Protein AF-A0A915IZJ7-F1 (afdb_monomer)

Organism: Romanomermis culicivorax (NCBI:txid13658)

Sequence (143 aa):
MRRRAVKSAAEWNNEINKERKMERNKFFEHQTMLIHYVNRKSKSDNVETNFGIYPVALMSGQYQNFYKNFSTTELNRLPVNTVIDTEIYCPIRDCSSPEAIVVSEANLLMNAIEFQSLIALSSSSSRKVFRYGLKGIRLGLGR

Nearest PDB structures (foldseek):
  7vdv-assembly1_R  TM=4.493E-01  e=3.039E-04  Homo sapiens

pLDDT: mean 73.42, std 16.12, range [38.28, 98.0]

Secondary structure (DSSP, 8-state):
-HHHHHHHHHHHHHHHHHHHHHT-SEEEETTTTEEEE---------S-----SS----STT--SS------HHHHTTS-SSS-S--TTTS-------PPP----HHHHHHHHHHHHHHHHHHHHS------------------

Foldseek 3Di:
DVVVVVVVVVVVVVVVVVCCVPPVQWDQDPVVRDIDGPDPPPPPVPPPPPPDPFDDDPDPPDDTPDDDDDDPVRVLCDPDVDNNDCCVVDPPPPPPPPPPPPDDPVNVVVVVVVVVVVVVVVVPDDDDDDDDDDDDDDDDDDD

Structure (mmCIF, N/CA/C/O backbone):
data_AF-A0A915IZJ7-F1
#
_entry.id   AF-A0A915IZJ7-F1
#
loop_
_atom_site.group_PDB
_atom_site.id
_atom_site.type_symbol
_atom_site.label_atom_id
_atom_site.label_alt_id
_atom_site.label_comp_id
_atom_site.label_asym_id
_atom_site.label_entity_id
_atom_site.label_seq_id
_atom_site.pdbx_PDB_ins_code
_atom_site.Cartn_x
_atom_site.Cartn_y
_atom_site.Cartn_z
_atom_site.occupancy
_atom_site.B_iso_or_equiv
_atom_site.auth_seq_id
_atom_site.auth_comp_id
_atom_site.auth_asym_id
_atom_site.auth_atom_id
_atom_site.pdbx_PDB_model_num
ATOM 1 N N . MET A 1 1 ? -19.263 -26.006 24.936 1.00 72.12 1 MET A N 1
ATOM 2 C CA . MET A 1 1 ? -17.955 -25.342 25.157 1.00 72.12 1 MET A CA 1
ATOM 3 C C . MET A 1 1 ? -17.670 -24.196 24.185 1.00 72.12 1 MET A C 1
ATOM 5 O O . MET A 1 1 ? -17.386 -23.110 24.669 1.00 72.12 1 MET A O 1
ATOM 9 N N . ARG A 1 2 ? -17.812 -24.361 22.856 1.00 88.94 2 ARG A N 1
ATOM 10 C CA . ARG A 1 2 ? -17.465 -23.314 21.860 1.00 88.94 2 ARG A CA 1
ATOM 11 C C . ARG A 1 2 ? -18.033 -21.916 22.141 1.00 88.94 2 ARG A C 1
ATOM 13 O O . ARG A 1 2 ? -17.278 -20.958 22.152 1.00 88.94 2 ARG A O 1
ATOM 20 N N . ARG A 1 3 ? -19.333 -21.790 22.439 1.00 94.31 3 ARG A N 1
ATOM 21 C CA . ARG A 1 3 ? -19.956 -20.477 22.722 1.00 94.31 3 ARG A CA 1
ATOM 22 C C . ARG A 1 3 ? -19.337 -19.756 23.925 1.00 94.31 3 ARG A C 1
ATOM 24 O O . ARG A 1 3 ? -19.204 -18.541 23.894 1.00 94.31 3 ARG A O 1
ATOM 31 N N . ARG A 1 4 ? -18.939 -20.502 24.963 1.00 95.44 4 ARG A N 1
ATOM 32 C CA . ARG A 1 4 ? -18.287 -19.935 26.155 1.00 95.44 4 ARG A CA 1
ATOM 33 C C . ARG A 1 4 ? -16.870 -19.461 25.834 1.00 95.44 4 ARG A C 1
ATOM 35 O O . ARG A 1 4 ? -16.513 -18.363 26.230 1.00 95.44 4 ARG A O 1
ATOM 42 N N . ALA A 1 5 ? -16.116 -20.246 25.062 1.00 96.06 5 ALA A N 1
ATOM 43 C CA . ALA A 1 5 ? -14.777 -19.867 24.612 1.00 96.06 5 ALA A CA 1
ATOM 44 C C . ALA A 1 5 ? -14.805 -18.609 23.725 1.00 96.06 5 ALA A C 1
ATOM 46 O O . ALA A 1 5 ? -14.041 -17.681 23.957 1.00 96.06 5 ALA A O 1
ATOM 47 N N . VAL A 1 6 ? -15.740 -18.536 22.770 1.00 97.12 6 VAL A N 1
ATOM 48 C CA . VAL A 1 6 ? -15.919 -17.351 21.911 1.00 97.12 6 VAL A CA 1
ATOM 49 C C . VAL A 1 6 ? -16.298 -16.120 22.736 1.00 97.12 6 VAL A C 1
ATOM 51 O O . VAL A 1 6 ? -15.738 -15.051 22.522 1.00 97.12 6 VAL A O 1
ATOM 54 N N . LYS A 1 7 ? -17.214 -16.267 23.703 1.00 97.56 7 LYS A N 1
ATOM 55 C CA . LYS A 1 7 ? -17.618 -15.166 24.584 1.00 97.56 7 LYS A CA 1
ATOM 56 C C . LYS A 1 7 ? -16.452 -14.668 25.446 1.00 97.56 7 LYS A C 1
ATOM 58 O O . LYS A 1 7 ? -16.207 -13.471 25.467 1.00 97.56 7 LYS A O 1
ATOM 63 N N . SER A 1 8 ? -15.699 -15.576 26.065 1.00 97.88 8 SER A N 1
ATOM 64 C CA . SER A 1 8 ? -14.518 -15.234 26.867 1.00 97.88 8 SER A CA 1
ATOM 65 C C . SER A 1 8 ? -13.443 -14.523 26.037 1.00 97.88 8 SER A C 1
ATOM 67 O O . SER A 1 8 ? -12.912 -13.504 26.469 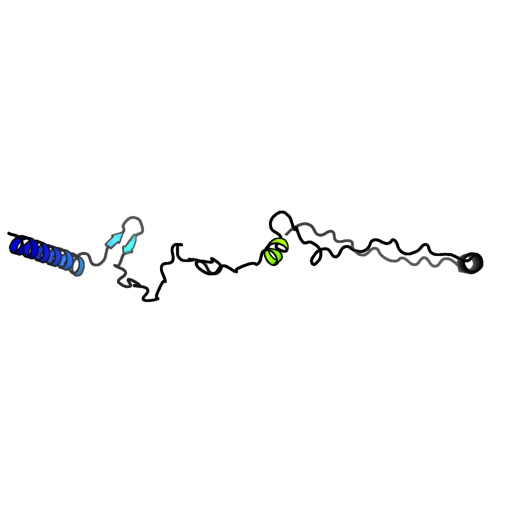1.00 97.88 8 SER A O 1
ATOM 69 N N . ALA A 1 9 ? -13.178 -14.992 24.813 1.00 97.56 9 ALA A N 1
ATOM 70 C CA . ALA A 1 9 ? -12.243 -14.327 23.908 1.00 97.56 9 ALA A CA 1
ATOM 71 C C . ALA A 1 9 ? -12.724 -12.921 23.507 1.00 97.56 9 ALA A C 1
ATOM 73 O O . ALA A 1 9 ? -11.930 -11.985 23.451 1.00 97.56 9 ALA A O 1
ATOM 74 N N . ALA A 1 10 ? -14.024 -12.752 23.248 1.00 97.69 10 ALA A N 1
ATOM 75 C CA . ALA A 1 10 ? -14.601 -11.451 22.920 1.00 97.69 10 ALA A CA 1
ATOM 76 C C . ALA A 1 10 ? -14.533 -10.469 24.103 1.00 97.69 10 ALA A C 1
ATOM 78 O O . ALA A 1 10 ? -14.205 -9.301 23.908 1.00 97.69 10 ALA A O 1
ATOM 79 N N . GLU A 1 11 ? -14.807 -10.939 25.320 1.00 98.00 11 GLU A N 1
ATOM 80 C CA . GLU A 1 11 ? -14.690 -10.150 26.551 1.00 98.00 11 GLU A CA 1
ATOM 81 C C . GLU A 1 11 ? -13.247 -9.690 26.780 1.00 98.00 11 GLU A C 1
ATOM 83 O O . GLU A 1 11 ? -13.013 -8.494 26.945 1.00 98.00 11 GLU A O 1
ATOM 88 N N . TRP A 1 12 ? -12.280 -10.601 26.660 1.00 97.62 12 TRP A N 1
ATOM 89 C CA . TRP A 1 12 ? -10.858 -10.276 26.783 1.00 97.62 12 TRP A CA 1
ATOM 90 C C . TRP A 1 12 ? -10.388 -9.276 25.714 1.00 97.62 12 TRP A C 1
ATOM 92 O O . TRP A 1 12 ? -9.708 -8.293 26.015 1.00 97.62 12 TRP A O 1
ATOM 102 N N . ASN A 1 13 ? -10.819 -9.460 24.461 1.00 97.25 13 ASN A N 1
ATOM 103 C CA . ASN A 1 13 ? -10.527 -8.517 23.379 1.00 97.25 13 ASN A CA 1
ATOM 104 C C . ASN A 1 13 ? -11.104 -7.124 23.657 1.00 97.25 13 ASN A C 1
ATOM 106 O O . ASN A 1 13 ? -10.486 -6.114 23.307 1.00 97.25 13 ASN A O 1
ATOM 110 N N . ASN A 1 14 ? -12.294 -7.051 24.253 1.00 97.06 14 ASN A N 1
ATOM 111 C CA . ASN A 1 14 ? -12.912 -5.783 24.623 1.00 97.06 14 ASN A CA 1
ATOM 112 C C . ASN A 1 14 ? -12.138 -5.095 25.746 1.00 97.06 14 ASN A C 1
ATOM 114 O O . ASN A 1 14 ? -11.893 -3.893 25.650 1.00 97.06 14 ASN A O 1
ATOM 118 N N . GLU A 1 15 ? -11.726 -5.843 26.767 1.00 96.50 15 GLU A N 1
ATOM 119 C CA . GLU A 1 15 ? -10.954 -5.334 27.901 1.00 96.50 15 GLU A CA 1
ATOM 120 C C . GLU A 1 15 ? -9.600 -4.765 27.458 1.00 96.50 15 GLU A C 1
ATOM 122 O O . GLU A 1 15 ? -9.335 -3.582 27.674 1.00 96.50 15 GLU A O 1
ATOM 127 N N . ILE A 1 16 ? -8.810 -5.520 26.689 1.00 95.69 16 ILE A N 1
ATOM 128 C CA . ILE A 1 16 ? -7.529 -5.023 26.160 1.00 95.69 16 ILE A CA 1
ATOM 129 C C . ILE A 1 16 ? -7.716 -3.800 25.259 1.00 95.69 16 ILE A C 1
ATOM 131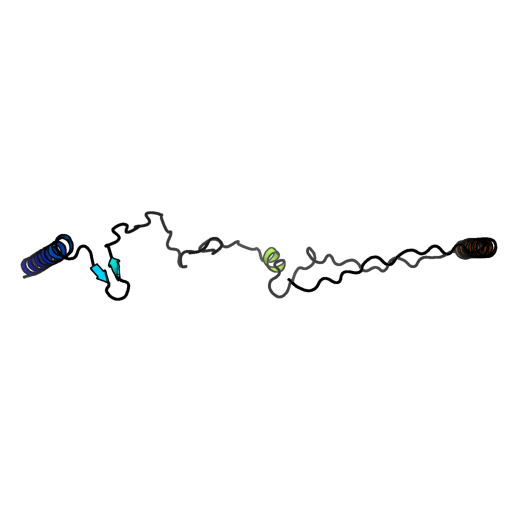 O O . ILE A 1 16 ? -6.938 -2.844 25.318 1.00 95.69 16 ILE A O 1
ATOM 135 N N . ASN A 1 17 ? -8.747 -3.783 24.411 1.00 93.12 17 ASN A N 1
ATOM 136 C CA . ASN A 1 17 ? -9.006 -2.617 23.568 1.00 93.12 17 ASN A CA 1
ATOM 137 C C . ASN A 1 17 ? -9.465 -1.399 24.373 1.00 93.12 17 ASN A C 1
ATOM 139 O O . ASN A 1 17 ? -9.193 -0.267 23.961 1.00 93.12 17 ASN A O 1
ATOM 143 N N . LYS A 1 18 ? -10.157 -1.617 25.493 1.00 95.25 18 LYS A N 1
ATOM 144 C CA . LYS A 1 18 ? -10.560 -0.569 26.428 1.00 95.25 18 LYS A CA 1
ATOM 145 C C . LYS A 1 18 ? -9.326 0.046 27.082 1.00 95.25 18 LYS A C 1
ATOM 147 O O . LYS A 1 18 ? -9.137 1.252 26.952 1.00 95.25 18 LYS A O 1
ATOM 152 N N . GLU A 1 19 ? -8.447 -0.769 27.660 1.00 93.94 19 GLU A N 1
ATOM 153 C CA . GLU A 1 19 ? -7.170 -0.320 28.233 1.00 93.94 19 GLU A CA 1
ATOM 154 C C . GLU A 1 19 ? -6.307 0.414 27.199 1.00 93.94 19 GLU A C 1
ATOM 156 O O . GLU A 1 19 ? -5.783 1.498 27.459 1.00 93.94 19 GLU A O 1
ATOM 161 N N . ARG A 1 20 ? -6.205 -0.127 25.977 1.00 90.88 20 ARG A N 1
ATOM 162 C CA . ARG A 1 20 ? -5.457 0.502 24.880 1.00 90.88 20 ARG A CA 1
ATOM 163 C C . ARG A 1 20 ? -5.974 1.900 24.545 1.00 90.88 20 ARG A C 1
ATOM 165 O O . ARG A 1 20 ? -5.189 2.783 24.219 1.00 90.88 20 ARG A O 1
ATOM 172 N N . LYS A 1 21 ? -7.293 2.105 24.582 1.00 89.00 21 LYS A N 1
ATOM 173 C CA . LYS A 1 21 ? -7.917 3.399 24.270 1.00 89.00 21 LYS A CA 1
ATOM 174 C C . LYS A 1 21 ? -7.859 4.381 25.439 1.00 89.00 21 LYS A C 1
ATOM 176 O O . LYS A 1 21 ? -7.710 5.572 25.184 1.00 89.00 21 LYS A O 1
ATOM 181 N N . MET A 1 22 ? -8.023 3.897 26.670 1.00 89.19 22 MET A N 1
ATOM 182 C CA . MET A 1 22 ? -8.108 4.734 27.870 1.00 89.19 22 MET A CA 1
ATOM 183 C C . MET A 1 22 ? -6.729 5.127 28.396 1.00 89.19 22 MET A C 1
ATOM 185 O O . MET A 1 22 ? -6.473 6.306 28.613 1.00 89.19 22 MET A O 1
ATOM 189 N N . GLU A 1 23 ? -5.840 4.151 28.559 1.00 86.06 23 GLU A N 1
ATOM 190 C CA . GLU A 1 23 ? -4.569 4.330 29.265 1.00 86.06 23 GLU A CA 1
ATOM 191 C C . GLU A 1 23 ? -3.390 4.388 28.291 1.00 86.06 23 GLU A C 1
ATOM 193 O O . GLU A 1 23 ? -2.520 5.248 28.400 1.00 86.06 23 GLU A O 1
ATOM 198 N N . ARG A 1 24 ? -3.379 3.508 27.280 1.00 86.25 24 ARG A N 1
ATOM 199 C CA . ARG A 1 24 ? -2.221 3.291 26.389 1.00 86.25 24 ARG A CA 1
ATOM 200 C C . ARG A 1 24 ? -2.407 3.880 24.986 1.00 86.25 24 ARG A C 1
ATOM 202 O O . ARG A 1 24 ? -1.966 3.303 23.994 1.00 86.25 24 ARG A O 1
ATOM 209 N N . ASN A 1 25 ? -3.076 5.030 24.880 1.00 87.00 25 ASN A N 1
ATOM 210 C CA . ASN A 1 25 ? -3.348 5.674 23.584 1.00 87.00 25 ASN A CA 1
ATOM 211 C C . ASN A 1 25 ? -2.109 6.377 22.991 1.00 87.00 25 ASN A C 1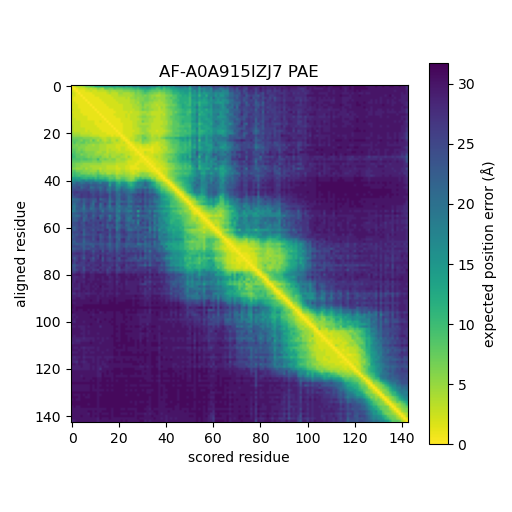
ATOM 213 O O . ASN A 1 25 ? -2.052 6.642 21.789 1.00 87.00 25 ASN A O 1
ATOM 217 N N . LYS A 1 26 ? -1.127 6.701 23.836 1.00 91.25 26 LYS A N 1
ATOM 218 C CA . LYS A 1 26 ? 0.132 7.349 23.463 1.00 91.25 26 LYS A CA 1
ATOM 219 C C . LYS A 1 26 ? 1.267 6.665 24.209 1.00 91.25 26 LYS A C 1
ATOM 221 O O . LYS A 1 26 ? 1.071 6.237 25.344 1.00 91.25 26 LYS A O 1
ATOM 226 N N . PHE A 1 27 ? 2.434 6.589 23.589 1.00 91.75 27 PHE A N 1
ATOM 227 C CA . PHE A 1 27 ? 3.618 6.014 24.217 1.00 91.75 27 PHE A CA 1
ATOM 228 C C . PHE A 1 27 ? 4.772 7.003 24.134 1.00 91.75 27 PHE A C 1
ATOM 230 O O . PHE A 1 27 ? 5.105 7.466 23.047 1.00 91.75 27 PHE A O 1
ATOM 237 N N . PHE A 1 28 ? 5.357 7.344 25.277 1.00 93.88 28 PHE A N 1
ATOM 238 C CA . PHE A 1 28 ? 6.565 8.156 25.317 1.00 93.88 28 PHE A CA 1
ATOM 239 C C . PHE A 1 28 ? 7.783 7.243 25.183 1.00 93.88 28 PHE A C 1
ATOM 241 O O . PHE A 1 28 ? 8.023 6.396 26.042 1.00 93.88 28 PHE A O 1
ATOM 248 N N . GLU A 1 29 ? 8.537 7.404 24.101 1.00 95.31 29 GLU A N 1
ATOM 249 C CA . GLU A 1 29 ? 9.770 6.659 23.879 1.00 95.31 29 GLU A CA 1
ATOM 250 C C . GLU A 1 29 ? 10.943 7.395 24.528 1.00 95.31 29 GLU A C 1
ATOM 252 O O . GLU A 1 29 ? 11.309 8.495 24.118 1.00 95.31 29 GLU A O 1
ATOM 257 N N . HIS A 1 30 ? 11.560 6.765 25.529 1.00 95.00 30 HIS A N 1
ATOM 258 C CA . HIS A 1 30 ? 12.655 7.378 26.280 1.00 95.00 30 HIS A CA 1
ATOM 259 C C . HIS A 1 30 ? 13.913 7.604 25.432 1.00 95.00 30 HIS A C 1
ATOM 261 O O . HIS A 1 30 ? 14.596 8.600 25.615 1.00 95.00 30 HIS A O 1
ATOM 267 N N . GLN A 1 31 ? 14.218 6.719 24.481 1.00 95.75 31 GLN A N 1
ATOM 268 C CA . GLN A 1 31 ? 15.457 6.820 23.706 1.00 95.75 31 GLN A CA 1
ATOM 269 C C . GLN A 1 31 ? 15.477 8.029 22.757 1.00 95.75 31 GLN A C 1
ATOM 271 O O . GLN A 1 31 ? 16.533 8.599 22.499 1.00 95.75 31 GLN A O 1
ATOM 276 N N . THR A 1 32 ? 14.315 8.428 22.239 1.00 95.19 32 THR A N 1
ATOM 277 C CA . THR A 1 32 ? 14.165 9.516 21.258 1.00 95.19 32 THR A CA 1
ATOM 278 C C . THR A 1 32 ? 13.467 10.747 21.832 1.00 95.19 32 THR A C 1
ATOM 280 O O . THR A 1 32 ? 13.421 11.782 21.173 1.00 95.19 32 THR A O 1
ATOM 283 N N . MET A 1 33 ? 12.922 10.652 23.050 1.00 96.06 33 MET A N 1
ATOM 284 C CA . MET A 1 33 ? 12.079 11.673 23.682 1.00 96.06 33 MET A CA 1
ATOM 285 C C . MET A 1 33 ? 10.870 12.075 22.819 1.00 96.06 33 MET A C 1
ATOM 287 O O . MET A 1 33 ? 10.355 13.190 22.925 1.00 96.06 33 MET A O 1
ATOM 291 N N . LEU A 1 34 ? 10.402 11.165 21.960 1.00 96.31 34 LEU A N 1
ATOM 292 C CA . LEU A 1 34 ? 9.242 11.367 21.098 1.00 96.31 34 LEU A CA 1
ATOM 293 C C . LEU A 1 34 ? 7.998 10.703 21.691 1.00 96.31 34 LEU A C 1
ATOM 295 O O . LEU A 1 34 ? 8.055 9.656 22.337 1.00 96.31 34 LEU A O 1
ATOM 299 N N . ILE A 1 35 ? 6.841 11.311 21.432 1.00 95.00 35 ILE A N 1
ATOM 300 C CA . ILE A 1 35 ? 5.543 10.725 21.768 1.00 95.00 35 ILE A CA 1
ATOM 301 C C . ILE A 1 35 ? 4.989 10.046 20.519 1.00 95.00 35 ILE A C 1
ATOM 303 O O . ILE A 1 35 ? 4.701 10.702 19.518 1.00 95.00 35 ILE A O 1
ATOM 307 N N . HIS A 1 36 ? 4.793 8.735 20.601 1.00 91.88 36 HIS A N 1
ATOM 308 C CA . HIS A 1 36 ? 4.171 7.927 19.563 1.00 91.88 36 HIS A CA 1
ATOM 309 C C . HIS A 1 36 ? 2.656 7.927 19.692 1.00 91.88 36 HIS A C 1
ATOM 311 O O . HIS A 1 36 ? 2.096 7.801 20.785 1.00 91.88 36 HIS A O 1
ATOM 317 N N . TYR A 1 37 ? 1.996 7.999 18.541 1.00 91.06 37 TYR A N 1
ATOM 318 C CA . TYR A 1 37 ? 0.547 7.946 18.404 1.00 91.06 37 TYR A CA 1
ATOM 319 C C . TYR A 1 37 ? 0.190 6.855 17.402 1.00 91.06 37 TYR A C 1
ATOM 321 O O . TYR A 1 37 ? 0.853 6.703 16.376 1.00 91.06 37 TYR A O 1
ATOM 329 N N . VAL A 1 38 ? -0.891 6.116 17.658 1.00 84.25 38 VAL A N 1
ATOM 330 C CA . VAL A 1 38 ? -1.383 5.130 16.690 1.00 84.25 38 VAL A CA 1
ATOM 331 C C . VAL A 1 38 ? -1.849 5.857 15.430 1.00 84.25 38 VAL A C 1
ATOM 333 O O . VAL A 1 38 ? -2.819 6.621 15.463 1.00 84.25 38 VAL A O 1
ATOM 336 N N . ASN A 1 39 ? -1.193 5.589 14.303 1.00 82.88 39 ASN A N 1
ATOM 337 C CA . ASN A 1 39 ? -1.628 6.095 13.012 1.00 82.88 39 ASN A CA 1
ATOM 338 C C . ASN A 1 39 ? -2.895 5.347 12.566 1.00 82.88 39 ASN A C 1
ATOM 340 O O . ASN A 1 39 ? -2.838 4.215 12.098 1.00 82.88 39 ASN A O 1
ATOM 344 N N . ARG A 1 40 ? -4.060 5.983 12.734 1.00 73.75 40 ARG A N 1
ATOM 345 C CA . ARG A 1 40 ? -5.365 5.422 12.337 1.00 73.75 40 ARG A CA 1
ATOM 346 C C . ARG A 1 40 ? -5.627 5.503 10.837 1.00 73.75 40 ARG A C 1
ATOM 348 O O . ARG A 1 40 ? -6.629 4.969 10.373 1.00 73.75 40 ARG A O 1
ATOM 355 N N . LYS A 1 41 ? -4.750 6.161 10.077 1.00 68.69 41 LYS A N 1
ATOM 356 C CA . LYS A 1 41 ? -4.791 6.123 8.620 1.00 68.69 41 LYS A CA 1
ATOM 357 C C . LYS A 1 41 ? -4.175 4.799 8.177 1.00 68.69 41 LYS A C 1
ATOM 359 O O . LYS A 1 41 ? -3.071 4.777 7.642 1.00 68.69 41 LYS A O 1
ATOM 364 N N . SER A 1 42 ? -4.886 3.689 8.387 1.00 60.31 42 SER A N 1
ATOM 365 C CA . SER A 1 42 ? -4.709 2.575 7.467 1.00 60.31 42 SER A CA 1
ATOM 366 C C . SER A 1 42 ? -5.209 3.111 6.138 1.00 60.31 42 SER A C 1
ATOM 368 O O . SER A 1 42 ? -6.416 3.216 5.912 1.00 60.31 42 SER A O 1
ATOM 370 N N . LYS A 1 43 ? -4.286 3.528 5.278 1.00 60.53 43 LYS A N 1
ATOM 371 C CA . LYS A 1 43 ? -4.578 3.517 3.861 1.00 60.53 43 LYS A CA 1
ATOM 372 C C . LYS A 1 43 ? -4.829 2.046 3.534 1.00 60.53 43 LYS A C 1
ATOM 374 O O . LYS A 1 43 ? -3.906 1.306 3.228 1.00 60.53 43 LYS A O 1
ATOM 379 N N . SER A 1 44 ? -6.068 1.580 3.691 1.00 59.09 44 SER A N 1
ATOM 380 C CA . SER A 1 44 ? -6.550 0.628 2.710 1.00 59.09 44 SER A CA 1
ATOM 381 C C . SER A 1 44 ? -6.556 1.471 1.452 1.00 59.09 44 SER A C 1
ATOM 383 O O . SER A 1 44 ? -7.459 2.294 1.270 1.00 59.09 44 SER A O 1
ATOM 385 N N . ASP A 1 45 ? -5.466 1.410 0.696 1.00 57.66 45 ASP A N 1
ATOM 386 C CA . ASP A 1 45 ? -5.460 1.946 -0.646 1.00 57.66 45 ASP A CA 1
ATOM 387 C C . ASP A 1 45 ? -6.560 1.159 -1.366 1.00 57.66 45 ASP A C 1
ATOM 389 O O . ASP A 1 45 ? -6.352 0.060 -1.865 1.00 57.66 45 ASP A O 1
ATOM 393 N N . ASN A 1 46 ? -7.786 1.695 -1.328 1.00 58.12 46 ASN A N 1
ATOM 394 C CA . ASN A 1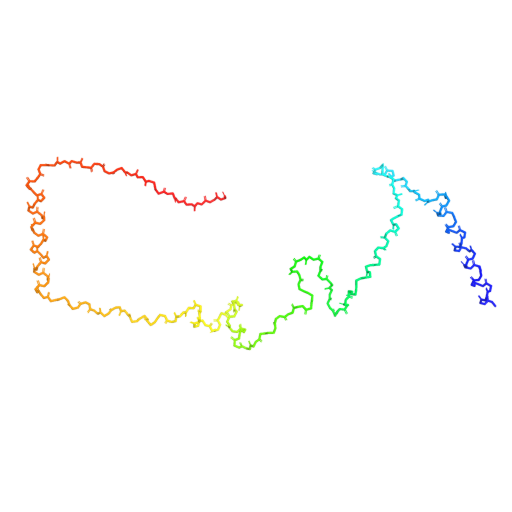 46 ? -8.888 1.334 -2.210 1.00 58.12 46 ASN A CA 1
ATOM 395 C C . ASN A 1 46 ? -8.557 1.923 -3.579 1.00 58.12 46 ASN A C 1
ATOM 397 O O . ASN A 1 46 ? -9.262 2.766 -4.121 1.00 58.12 46 ASN A O 1
ATOM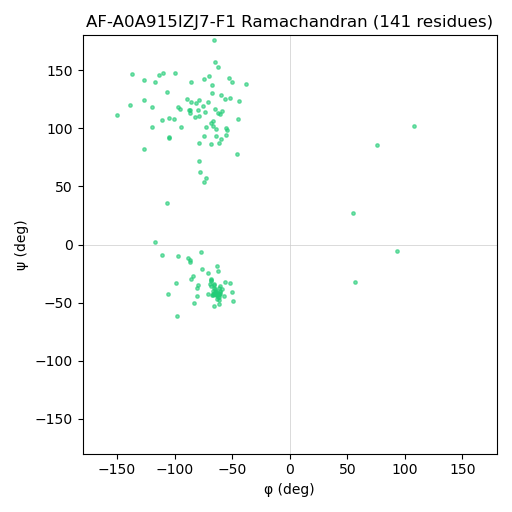 401 N N . VAL A 1 47 ? -7.406 1.522 -4.085 1.00 57.03 47 VAL A N 1
ATOM 402 C CA . VAL A 1 47 ? -7.047 1.613 -5.475 1.00 57.03 47 VAL A CA 1
ATOM 403 C C . VAL A 1 47 ? -6.827 0.167 -5.815 1.00 57.03 47 VAL A C 1
ATOM 405 O O . VAL A 1 47 ? -6.004 -0.486 -5.175 1.00 57.03 47 VAL A O 1
ATOM 408 N N . GLU A 1 48 ? -7.637 -0.323 -6.739 1.00 60.06 48 GLU A N 1
ATOM 409 C CA . GLU A 1 48 ? -7.552 -1.615 -7.405 1.00 60.06 48 GLU A CA 1
ATOM 410 C C . GLU A 1 48 ? -6.108 -1.873 -7.844 1.00 60.06 48 GLU A C 1
ATOM 412 O O . GLU A 1 48 ? -5.705 -1.664 -8.986 1.00 60.06 48 GLU A O 1
ATOM 417 N N . THR A 1 49 ? -5.273 -2.265 -6.893 1.00 59.50 49 THR A N 1
ATOM 418 C CA . THR A 1 49 ? -3.897 -2.629 -7.137 1.00 59.50 49 THR A CA 1
ATOM 419 C C . THR A 1 49 ? -4.034 -4.021 -7.684 1.00 59.50 49 THR A C 1
ATOM 421 O O . THR A 1 49 ? -4.119 -4.986 -6.932 1.00 59.50 49 THR A O 1
ATOM 424 N N . ASN A 1 50 ? -4.214 -4.096 -9.000 1.00 60.97 50 ASN A N 1
ATOM 425 C CA . ASN A 1 50 ? -4.290 -5.343 -9.730 1.00 60.97 50 ASN A CA 1
ATOM 426 C C . ASN A 1 50 ? -3.023 -6.129 -9.394 1.00 60.97 50 ASN A C 1
ATOM 428 O O . ASN A 1 50 ? -1.947 -5.845 -9.923 1.00 60.97 50 ASN A O 1
ATOM 432 N N . PHE A 1 51 ? -3.145 -7.061 -8.449 1.00 63.00 51 PHE A N 1
ATOM 433 C CA . PHE A 1 51 ? -2.067 -7.939 -8.033 1.00 63.00 51 PHE A CA 1
ATOM 434 C C . PHE A 1 51 ? -1.787 -8.879 -9.205 1.00 63.00 51 PHE A C 1
ATOM 436 O O . PHE A 1 51 ? -2.381 -9.946 -9.332 1.00 63.00 51 PHE A O 1
ATOM 443 N N . GLY A 1 52 ? -0.931 -8.432 -10.121 1.00 66.88 52 GLY A N 1
ATOM 444 C CA . GLY A 1 52 ? -0.308 -9.309 -11.098 1.00 66.88 52 GLY A CA 1
ATOM 445 C C . GLY A 1 52 ? 0.628 -10.297 -10.400 1.00 66.88 52 GLY A C 1
ATOM 446 O O . GLY A 1 52 ? 0.876 -10.215 -9.198 1.00 66.88 52 GLY A O 1
ATOM 447 N N . ILE A 1 53 ? 1.199 -11.218 -11.172 1.00 72.62 53 ILE A N 1
ATOM 448 C CA . ILE A 1 53 ? 2.171 -12.211 -10.678 1.00 72.62 53 ILE A CA 1
ATOM 449 C C . ILE A 1 53 ? 3.453 -11.526 -10.150 1.00 72.62 53 ILE A C 1
ATOM 451 O O . ILE A 1 53 ? 4.202 -12.110 -9.369 1.00 72.62 53 ILE A O 1
ATOM 455 N N . TYR A 1 54 ? 3.688 -10.270 -10.543 1.00 70.00 54 TYR A N 1
ATOM 456 C CA . TYR A 1 54 ? 4.866 -9.484 -10.191 1.00 70.00 54 TYR A CA 1
ATOM 457 C C . TYR A 1 54 ? 4.544 -8.329 -9.227 1.00 70.00 54 TYR A C 1
ATOM 459 O O . TYR A 1 54 ? 3.453 -7.746 -9.289 1.00 70.00 54 TYR A O 1
ATOM 467 N N . PRO A 1 55 ? 5.497 -7.978 -8.342 1.00 71.50 55 PRO A N 1
ATOM 468 C CA . PRO A 1 55 ? 5.313 -6.953 -7.320 1.00 71.50 55 PRO A CA 1
ATOM 469 C C . PRO A 1 55 ? 5.037 -5.569 -7.915 1.00 71.50 55 PRO A C 1
ATOM 471 O O . PRO A 1 55 ? 5.462 -5.246 -9.024 1.00 71.50 55 PRO A O 1
ATOM 474 N N . VAL A 1 56 ? 4.332 -4.744 -7.138 1.00 71.94 56 VAL A N 1
ATOM 475 C CA . VAL A 1 56 ? 3.933 -3.391 -7.539 1.00 71.94 56 VAL A CA 1
ATOM 476 C C . VAL A 1 56 ? 5.136 -2.476 -7.656 1.00 71.94 56 VAL A C 1
ATOM 478 O O . VAL A 1 56 ? 5.960 -2.403 -6.746 1.00 71.94 56 VAL A O 1
ATOM 481 N N . ALA A 1 57 ? 5.220 -1.779 -8.788 1.00 77.06 57 ALA A N 1
ATOM 482 C CA . ALA A 1 57 ? 6.215 -0.749 -9.027 1.00 77.06 57 ALA A CA 1
ATOM 483 C C . ALA A 1 57 ? 6.080 0.356 -7.968 1.00 77.06 57 ALA A C 1
ATOM 485 O O . ALA A 1 57 ? 5.065 1.046 -7.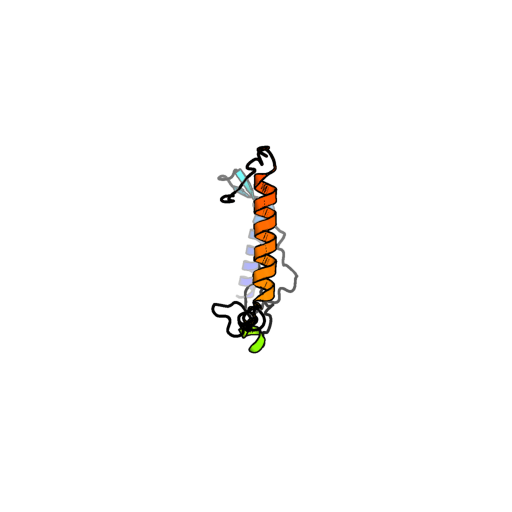902 1.00 77.06 57 ALA A O 1
ATOM 486 N N . LEU A 1 58 ? 7.103 0.508 -7.128 1.00 73.62 58 LEU A N 1
ATOM 487 C CA . LEU A 1 58 ? 7.132 1.496 -6.046 1.00 73.62 58 LEU A CA 1
ATOM 488 C C . LEU A 1 58 ? 7.597 2.870 -6.540 1.00 73.62 58 LEU A C 1
ATOM 490 O O . LEU A 1 58 ? 7.239 3.890 -5.957 1.00 73.62 58 LEU A O 1
ATOM 494 N N . MET A 1 59 ? 8.399 2.895 -7.608 1.00 77.31 59 MET A N 1
ATOM 495 C CA . MET A 1 59 ? 8.969 4.111 -8.189 1.00 77.31 59 MET A CA 1
ATOM 496 C C . MET A 1 59 ? 8.403 4.377 -9.584 1.00 77.31 59 MET A C 1
ATOM 498 O O . MET A 1 59 ? 8.178 3.451 -10.365 1.00 77.31 59 MET A O 1
ATOM 502 N N . SER A 1 60 ? 8.238 5.651 -9.941 1.00 63.56 60 SER A N 1
ATOM 503 C CA . SER A 1 60 ? 7.910 6.037 -11.314 1.00 63.56 60 SER A CA 1
ATOM 504 C C . SER A 1 60 ? 9.009 5.564 -12.275 1.00 63.56 60 SER A C 1
ATOM 506 O O . SER A 1 60 ? 10.196 5.784 -12.043 1.00 63.56 60 SER A O 1
ATOM 508 N N . GLY A 1 61 ? 8.613 4.870 -13.344 1.00 67.88 61 GLY A N 1
ATOM 509 C CA . GLY A 1 61 ? 9.538 4.250 -14.302 1.00 67.88 61 GLY A CA 1
ATOM 510 C C . GLY A 1 61 ? 9.882 2.784 -14.012 1.00 67.88 61 GLY A C 1
ATOM 511 O O . GLY A 1 61 ? 10.518 2.145 -14.846 1.00 67.88 61 GLY A O 1
ATOM 512 N N . GLN A 1 62 ? 9.432 2.220 -12.885 1.00 75.12 62 GLN A N 1
ATOM 513 C CA . GLN A 1 62 ? 9.400 0.768 -12.712 1.00 75.12 62 GLN A CA 1
ATOM 514 C C . GLN A 1 62 ? 8.183 0.207 -13.454 1.00 75.12 62 GLN A C 1
ATOM 516 O O . GLN A 1 62 ? 7.048 0.628 -13.237 1.00 75.12 62 GLN A O 1
ATOM 521 N N . TYR A 1 63 ? 8.419 -0.739 -14.356 1.00 65.56 63 TYR A N 1
ATOM 522 C CA . TYR A 1 63 ? 7.356 -1.393 -15.108 1.00 65.56 63 TYR A CA 1
ATOM 523 C C . TYR A 1 63 ? 6.869 -2.621 -14.334 1.00 65.56 63 TYR A C 1
ATOM 525 O O . TYR A 1 63 ? 7.673 -3.477 -13.978 1.00 65.56 63 TYR A O 1
ATOM 533 N N . GLN A 1 64 ? 5.562 -2.704 -14.065 1.00 70.19 64 GLN A N 1
ATOM 534 C CA . GLN A 1 64 ? 4.952 -3.871 -13.413 1.00 70.19 64 GLN A CA 1
ATOM 535 C C . GLN A 1 64 ? 4.316 -4.822 -14.435 1.00 70.19 64 GLN A C 1
ATOM 537 O O . GLN A 1 64 ? 4.744 -5.959 -14.575 1.00 70.19 64 GLN A O 1
ATOM 542 N N . ASN A 1 65 ? 3.315 -4.335 -15.175 1.00 66.44 65 ASN A N 1
ATOM 543 C CA . ASN A 1 65 ? 2.580 -5.113 -16.183 1.00 66.44 65 ASN A CA 1
ATOM 544 C C . ASN A 1 65 ? 2.742 -4.546 -17.604 1.00 66.44 65 ASN A C 1
ATOM 546 O O . ASN A 1 65 ? 2.134 -5.045 -18.547 1.00 66.44 65 ASN A O 1
ATOM 550 N N . PHE A 1 66 ? 3.532 -3.481 -17.766 1.00 68.88 66 PHE A N 1
ATOM 551 C CA . PHE A 1 66 ? 3.758 -2.846 -19.058 1.00 68.88 66 PHE A CA 1
ATOM 552 C C . PHE A 1 66 ? 5.030 -3.411 -19.685 1.00 68.88 66 PHE A C 1
ATOM 554 O O . PHE A 1 66 ? 6.139 -3.034 -19.314 1.00 68.88 66 PHE A O 1
ATOM 561 N N . TYR A 1 67 ? 4.858 -4.322 -20.633 1.00 69.12 67 TYR A N 1
ATOM 562 C CA . TYR A 1 67 ? 5.914 -4.768 -21.529 1.00 69.12 67 TYR A CA 1
ATOM 563 C C . TYR A 1 67 ? 5.517 -4.396 -22.954 1.00 69.12 67 TYR A C 1
ATOM 565 O O . TYR A 1 67 ? 4.350 -4.495 -23.340 1.00 69.12 67 TYR A O 1
ATOM 573 N N . LYS A 1 68 ? 6.487 -3.934 -23.741 1.00 75.25 68 LYS A N 1
ATOM 574 C CA . LYS A 1 68 ? 6.286 -3.743 -25.174 1.00 75.25 68 LYS A CA 1
ATOM 575 C C . LYS A 1 68 ? 6.566 -5.073 -25.863 1.00 75.25 68 LYS A C 1
ATOM 577 O O . LYS A 1 68 ? 7.655 -5.621 -25.718 1.00 75.25 68 LYS A O 1
ATOM 582 N N . ASN A 1 69 ? 5.585 -5.582 -26.599 1.00 81.38 69 ASN A N 1
ATOM 583 C CA . ASN A 1 69 ? 5.799 -6.717 -27.488 1.00 81.38 69 ASN A CA 1
ATOM 584 C C . ASN A 1 69 ? 6.636 -6.256 -28.676 1.00 81.38 69 ASN A C 1
ATOM 586 O O . ASN A 1 69 ? 6.235 -5.325 -29.373 1.00 81.38 69 ASN A O 1
ATOM 590 N N . PHE A 1 70 ? 7.781 -6.900 -28.880 1.00 82.31 70 PHE A N 1
ATOM 591 C CA . PHE A 1 70 ? 8.631 -6.676 -30.040 1.00 82.31 70 PHE A CA 1
ATOM 592 C C . PHE A 1 70 ? 8.505 -7.865 -30.986 1.00 82.31 70 PHE A C 1
ATOM 594 O O . PHE A 1 70 ? 8.621 -9.017 -30.567 1.00 82.31 70 PHE A O 1
ATOM 601 N N . SER A 1 71 ? 8.288 -7.587 -32.267 1.00 86.88 71 SER A N 1
ATOM 602 C CA . SER A 1 71 ? 8.487 -8.589 -33.317 1.00 86.88 71 SER A CA 1
ATOM 603 C C . SER A 1 71 ? 9.970 -8.967 -33.402 1.00 86.88 71 SER A C 1
ATOM 605 O O . SER A 1 71 ? 10.835 -8.168 -33.046 1.00 86.88 71 SER A O 1
ATOM 607 N N . THR A 1 72 ? 10.295 -10.151 -33.927 1.00 84.56 72 THR A N 1
ATOM 608 C CA . THR A 1 72 ? 11.686 -10.590 -34.146 1.00 84.56 72 THR A CA 1
ATOM 609 C C . THR A 1 72 ? 12.510 -9.533 -34.888 1.00 84.56 72 THR A C 1
ATOM 611 O O . THR A 1 72 ? 13.632 -9.232 -34.494 1.00 84.56 72 THR A O 1
ATOM 614 N N . THR A 1 73 ? 11.919 -8.889 -35.900 1.00 82.75 73 THR A N 1
ATOM 615 C CA . THR A 1 73 ? 12.581 -7.816 -36.666 1.00 82.75 73 THR A CA 1
ATOM 616 C C . THR A 1 73 ? 12.810 -6.542 -35.851 1.00 82.75 73 THR A C 1
ATOM 618 O O . THR A 1 73 ? 13.742 -5.792 -36.111 1.00 82.75 73 THR A O 1
ATOM 621 N N . GLU A 1 74 ? 11.958 -6.249 -34.870 1.00 81.88 74 GLU A N 1
ATOM 622 C CA . GLU A 1 74 ? 12.125 -5.090 -33.991 1.00 81.88 74 GLU A CA 1
ATOM 623 C C . GLU A 1 74 ? 13.151 -5.374 -32.893 1.00 81.88 74 GLU A C 1
ATOM 625 O O . GLU A 1 74 ? 13.913 -4.482 -32.533 1.00 81.88 74 GLU A O 1
ATOM 630 N N . LEU A 1 75 ? 13.213 -6.616 -32.405 1.00 79.31 75 LEU A N 1
ATOM 631 C CA . LEU A 1 75 ? 14.187 -7.052 -31.409 1.00 79.31 75 LEU A CA 1
ATOM 632 C C . LEU A 1 75 ? 15.621 -6.989 -31.955 1.00 79.31 75 LEU A C 1
ATOM 634 O O . LEU A 1 75 ? 16.506 -6.493 -31.264 1.00 79.31 75 LEU A O 1
ATOM 638 N N . ASN A 1 76 ? 15.833 -7.398 -33.212 1.00 79.75 76 ASN A N 1
ATOM 639 C CA . ASN A 1 76 ? 17.137 -7.340 -33.890 1.00 79.75 76 ASN A CA 1
ATOM 640 C C . ASN A 1 76 ? 17.700 -5.918 -34.052 1.00 79.75 76 ASN A C 1
ATOM 642 O O . ASN A 1 76 ? 18.910 -5.746 -34.219 1.00 79.75 76 ASN A O 1
ATOM 646 N N . ARG A 1 77 ? 16.818 -4.911 -34.015 1.00 77.06 77 ARG A N 1
ATOM 647 C CA . ARG A 1 77 ? 17.157 -3.485 -34.115 1.00 77.06 77 ARG A CA 1
ATOM 648 C C . ARG A 1 77 ? 17.500 -2.864 -32.760 1.00 77.06 77 ARG A C 1
ATOM 650 O O . ARG A 1 77 ? 18.035 -1.761 -32.721 1.00 77.06 77 ARG A O 1
ATOM 657 N N . LEU A 1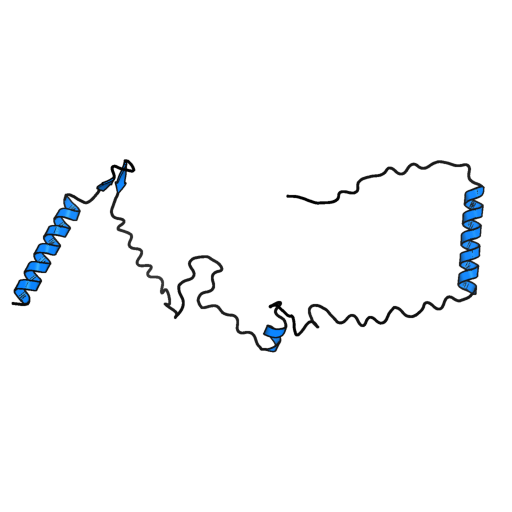 78 ? 17.177 -3.519 -31.642 1.00 79.12 78 LEU A N 1
ATOM 658 C CA . LEU A 1 78 ? 17.484 -2.975 -30.322 1.00 79.12 78 LEU A CA 1
ATOM 659 C C . LEU A 1 78 ? 18.989 -3.104 -30.025 1.00 79.12 78 LEU A C 1
ATOM 661 O O . LEU A 1 78 ? 19.600 -4.122 -30.351 1.00 79.12 78 LEU A O 1
ATOM 665 N N . PRO A 1 79 ? 19.603 -2.113 -29.355 1.00 74.06 79 PRO A N 1
ATOM 666 C CA . PRO A 1 79 ? 21.017 -2.149 -28.993 1.00 74.06 79 PRO A CA 1
ATOM 667 C C . PRO A 1 79 ? 21.252 -3.053 -27.769 1.00 74.06 79 PRO A C 1
ATOM 669 O O . PRO A 1 79 ? 21.667 -2.589 -26.709 1.00 74.06 79 PRO A O 1
ATOM 672 N N . VAL A 1 80 ? 20.953 -4.349 -27.891 1.00 66.19 80 VAL A N 1
ATOM 673 C CA . VAL A 1 80 ? 21.117 -5.342 -26.818 1.00 66.19 80 VAL A CA 1
ATOM 674 C C . VAL A 1 80 ? 22.342 -6.200 -27.129 1.00 66.19 80 VAL A C 1
ATOM 676 O O . VAL A 1 80 ? 22.237 -7.187 -27.842 1.00 66.19 80 VAL A O 1
ATOM 679 N N . ASN A 1 81 ? 23.513 -5.807 -26.616 1.00 60.47 81 ASN A N 1
ATOM 680 C CA . ASN A 1 81 ? 24.831 -6.471 -26.714 1.00 60.47 81 ASN A CA 1
ATOM 681 C C . ASN A 1 81 ? 25.409 -6.769 -28.121 1.00 60.47 81 ASN A C 1
ATOM 683 O O . ASN A 1 81 ? 26.622 -6.686 -28.282 1.00 60.47 81 ASN A O 1
ATOM 687 N N . THR A 1 82 ? 24.603 -7.046 -29.144 1.00 58.06 82 THR A N 1
ATOM 688 C CA . THR A 1 82 ? 25.004 -7.229 -30.545 1.00 58.06 82 THR A CA 1
ATOM 689 C C . THR A 1 82 ? 23.848 -6.786 -31.437 1.00 58.06 82 THR A C 1
ATOM 691 O O . THR A 1 82 ? 22.801 -7.431 -31.450 1.00 58.06 82 THR A O 1
ATOM 694 N N . VAL A 1 83 ? 24.010 -5.684 -32.171 1.00 61.84 83 VAL A N 1
ATOM 695 C CA . VAL A 1 83 ? 23.007 -5.257 -33.160 1.00 61.84 83 VAL A CA 1
ATOM 696 C C . VAL A 1 83 ? 23.115 -6.200 -34.356 1.00 61.84 83 VAL A C 1
ATOM 698 O O . VAL A 1 83 ? 24.157 -6.229 -35.007 1.00 61.84 83 VAL A O 1
ATOM 701 N N . ILE A 1 84 ? 22.072 -6.997 -34.603 1.00 69.19 84 ILE A N 1
ATOM 702 C CA . ILE A 1 84 ? 22.030 -7.938 -35.735 1.00 69.19 84 ILE A CA 1
ATOM 703 C C . ILE A 1 84 ? 21.659 -7.177 -37.012 1.00 69.19 84 ILE A C 1
ATOM 705 O O . ILE A 1 84 ? 22.329 -7.332 -38.028 1.00 69.19 84 ILE A O 1
ATOM 709 N N . ASP A 1 85 ? 20.664 -6.287 -36.927 1.00 67.88 85 ASP A N 1
ATOM 710 C CA . ASP A 1 85 ? 20.193 -5.487 -38.060 1.00 67.88 85 ASP A CA 1
ATOM 711 C C . ASP A 1 85 ? 20.698 -4.045 -37.931 1.00 67.88 85 ASP A C 1
ATOM 713 O O . ASP A 1 85 ? 20.083 -3.187 -37.290 1.00 67.88 85 ASP A O 1
ATOM 717 N N . THR A 1 86 ? 21.858 -3.773 -38.529 1.00 65.38 86 THR A N 1
ATOM 718 C CA . THR A 1 86 ? 22.509 -2.457 -38.482 1.00 65.38 86 THR A CA 1
ATOM 719 C C . THR A 1 86 ? 22.059 -1.511 -39.589 1.00 65.38 86 THR A C 1
ATOM 721 O O . THR A 1 86 ? 22.332 -0.325 -39.470 1.00 65.38 86 THR A O 1
ATOM 724 N N . GLU A 1 87 ? 21.329 -1.967 -40.611 1.00 66.31 87 GLU A N 1
ATOM 725 C CA . GLU A 1 87 ? 21.014 -1.187 -41.826 1.00 66.31 87 GLU A CA 1
ATOM 726 C C . GLU A 1 87 ? 20.404 0.201 -41.550 1.00 66.31 87 GLU A C 1
ATOM 728 O O . GLU A 1 87 ? 20.671 1.159 -42.272 1.00 66.31 87 GLU A O 1
ATOM 733 N N . ILE A 1 88 ? 19.614 0.331 -40.479 1.00 63.94 88 ILE A N 1
ATOM 734 C CA . ILE A 1 88 ? 18.935 1.583 -40.102 1.00 63.94 88 ILE A CA 1
ATOM 735 C C . ILE A 1 88 ? 19.837 2.504 -39.255 1.00 63.94 88 ILE A C 1
ATOM 737 O O . ILE A 1 88 ? 19.691 3.724 -39.306 1.00 63.94 88 ILE A O 1
ATOM 741 N N . TYR A 1 89 ? 20.769 1.946 -38.476 1.00 62.31 89 TYR A N 1
ATOM 742 C CA . TYR A 1 89 ? 21.632 2.703 -37.551 1.00 62.31 89 TYR A CA 1
ATOM 743 C C . TYR A 1 89 ? 23.025 2.988 -38.125 1.00 62.31 89 TYR A C 1
ATOM 745 O O . TYR A 1 89 ? 23.611 4.039 -37.869 1.00 62.31 89 TYR A O 1
ATOM 753 N N . CYS A 1 90 ? 23.531 2.064 -38.930 1.00 62.41 90 CYS A N 1
ATOM 754 C CA . CYS A 1 90 ? 24.744 2.147 -39.717 1.00 62.41 90 CYS A CA 1
ATOM 755 C C . CYS A 1 90 ? 24.344 1.811 -41.157 1.00 62.41 90 CYS A C 1
ATOM 757 O O . CYS A 1 90 ? 24.500 0.654 -41.559 1.00 62.41 90 CYS A O 1
ATOM 759 N N . PRO A 1 91 ? 23.816 2.775 -41.939 1.00 62.03 91 PRO A N 1
ATOM 760 C CA . PRO A 1 91 ? 23.684 2.549 -43.369 1.00 62.03 91 PRO A CA 1
ATOM 761 C C . PRO A 1 91 ? 25.056 2.098 -43.858 1.00 62.03 91 PRO A C 1
ATOM 763 O O . PRO A 1 91 ? 26.059 2.757 -43.547 1.00 62.03 91 PRO A O 1
ATOM 766 N N . ILE A 1 92 ? 25.110 0.952 -44.543 1.00 62.06 92 ILE A N 1
ATOM 767 C CA . ILE A 1 92 ? 26.293 0.556 -45.299 1.00 62.06 92 ILE A CA 1
ATOM 768 C C . ILE A 1 92 ? 26.517 1.742 -46.224 1.00 62.06 92 ILE A C 1
ATOM 770 O O . ILE A 1 92 ? 25.773 1.958 -47.176 1.00 62.06 92 ILE A O 1
ATOM 774 N N . ARG A 1 93 ? 27.462 2.613 -45.864 1.00 56.62 93 ARG A N 1
ATOM 775 C CA . ARG A 1 93 ? 27.964 3.576 -46.821 1.00 56.62 93 ARG A CA 1
ATOM 776 C C . ARG A 1 93 ? 28.568 2.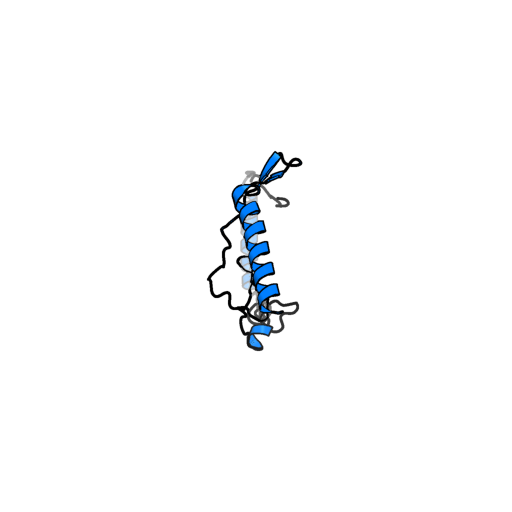657 -47.851 1.00 56.62 93 ARG A C 1
ATOM 778 O O . ARG A 1 93 ? 29.498 1.924 -47.512 1.00 56.62 93 ARG A O 1
ATOM 785 N N . ASP A 1 94 ? 27.998 2.624 -49.042 1.00 57.34 94 ASP A N 1
ATOM 786 C CA . ASP A 1 94 ? 28.716 2.112 -50.187 1.00 57.34 94 ASP A CA 1
ATOM 787 C C . ASP A 1 94 ? 30.000 2.941 -50.227 1.00 57.34 94 ASP A C 1
ATOM 789 O O . ASP A 1 94 ? 30.027 4.087 -50.670 1.00 57.34 94 ASP A O 1
ATOM 793 N N . CYS A 1 95 ? 31.058 2.415 -49.612 1.00 52.56 95 CYS A N 1
ATOM 794 C CA . CYS A 1 95 ? 32.387 2.991 -49.607 1.00 52.56 95 CYS A CA 1
ATOM 795 C C . CYS A 1 95 ? 32.981 2.738 -50.991 1.00 52.56 95 CYS A C 1
ATOM 797 O O . CYS A 1 95 ? 34.055 2.159 -51.122 1.00 52.56 95 CYS A O 1
ATOM 799 N N . SER A 1 96 ? 32.274 3.135 -52.044 1.00 65.44 96 SER A N 1
ATOM 800 C CA . SER A 1 96 ? 32.934 3.472 -53.282 1.00 65.44 96 SER A CA 1
ATOM 801 C C . SER A 1 96 ? 33.690 4.749 -52.962 1.00 65.44 96 SER A C 1
ATOM 803 O O . SER A 1 96 ? 33.104 5.813 -52.764 1.00 65.44 96 SER A O 1
ATOM 805 N N . SER A 1 97 ? 35.006 4.613 -52.805 1.00 65.88 97 SER A N 1
ATOM 806 C CA . SER A 1 97 ? 35.937 5.733 -52.861 1.00 65.88 97 SER A CA 1
ATOM 807 C C . SER A 1 97 ? 35.465 6.696 -53.957 1.00 65.88 97 SER A C 1
ATOM 809 O O . SER A 1 97 ? 35.057 6.206 -55.015 1.00 65.88 97 SER A O 1
ATOM 811 N N . PRO A 1 98 ? 35.491 8.025 -53.748 1.00 76.12 98 PRO A N 1
ATOM 812 C CA . PRO A 1 98 ? 35.168 8.950 -54.829 1.00 76.12 98 PRO A CA 1
ATOM 813 C C . PRO A 1 98 ? 35.979 8.576 -56.076 1.00 76.12 98 PRO A C 1
ATOM 815 O O . PRO A 1 98 ? 37.143 8.179 -55.953 1.00 76.12 98 PRO A O 1
ATOM 818 N N . GLU A 1 99 ? 35.353 8.643 -57.254 1.00 77.81 99 GLU A N 1
ATOM 819 C CA . GLU A 1 99 ? 36.020 8.304 -58.513 1.00 77.81 99 GLU A CA 1
ATOM 820 C C . GLU A 1 99 ? 37.334 9.085 -58.647 1.00 77.81 99 GLU A C 1
ATOM 822 O O . GLU A 1 99 ? 37.441 10.238 -58.215 1.00 77.81 99 GLU A O 1
ATOM 827 N N . ALA A 1 100 ? 38.359 8.443 -59.215 1.00 77.44 100 ALA A N 1
ATOM 828 C CA . ALA A 1 100 ? 39.660 9.073 -59.388 1.00 77.44 100 ALA A CA 1
ATOM 829 C C . ALA A 1 100 ? 39.505 10.376 -60.186 1.00 77.44 100 ALA A C 1
ATOM 831 O O . ALA A 1 100 ? 38.964 10.380 -61.292 1.00 77.44 100 ALA A O 1
ATOM 832 N N . ILE A 1 101 ? 39.996 11.485 -59.630 1.00 77.81 101 ILE A N 1
ATOM 833 C CA . ILE A 1 101 ? 39.962 12.784 -60.303 1.00 77.81 101 ILE A CA 1
ATOM 834 C C . ILE A 1 101 ? 40.885 12.698 -61.523 1.00 77.81 101 ILE A C 1
ATOM 836 O O . ILE A 1 101 ? 42.109 12.704 -61.386 1.00 77.81 101 ILE A O 1
ATOM 840 N N . VAL A 1 102 ? 40.306 12.628 -62.722 1.00 79.12 102 VAL A N 1
ATOM 841 C CA . VAL A 1 102 ? 41.063 12.731 -63.974 1.00 79.12 102 VAL A CA 1
ATOM 842 C C . VAL A 1 102 ? 41.454 14.195 -64.161 1.00 79.12 102 VAL A C 1
ATOM 844 O O . VAL A 1 102 ? 40.679 15.009 -64.662 1.00 79.12 102 VAL A O 1
ATOM 847 N N . VAL A 1 103 ? 42.652 14.562 -63.707 1.00 77.69 103 VAL A N 1
ATOM 848 C CA . VAL A 1 103 ? 43.194 15.905 -63.932 1.00 77.69 103 VAL A CA 1
ATOM 849 C C . VAL A 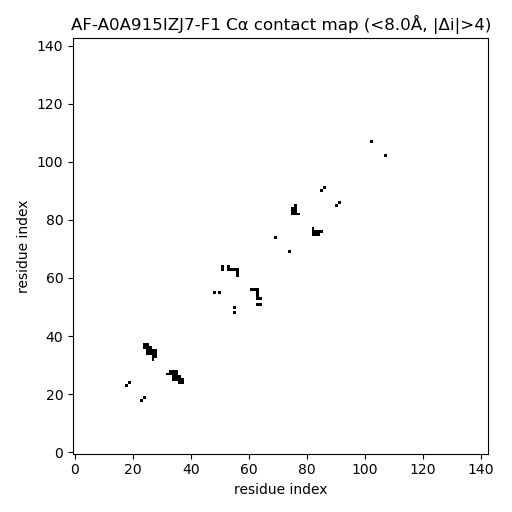1 103 ? 43.754 15.969 -65.354 1.00 77.69 103 VAL A C 1
ATOM 851 O O . VAL A 1 103 ? 44.703 15.261 -65.679 1.00 77.69 103 VAL A O 1
ATOM 854 N N . SER A 1 104 ? 43.178 16.811 -66.215 1.00 80.50 104 SER A N 1
ATOM 855 C CA . SER A 1 104 ? 43.746 17.086 -67.539 1.00 80.50 104 SER A CA 1
ATOM 856 C C . SER A 1 104 ? 45.040 17.902 -67.418 1.00 80.50 104 SER A C 1
ATOM 858 O O . SER A 1 104 ? 45.156 18.772 -66.551 1.00 80.50 104 SER A O 1
ATOM 860 N N . GLU A 1 105 ? 46.016 17.666 -68.302 1.00 80.00 105 GLU A N 1
ATOM 861 C CA . GLU A 1 105 ? 47.305 18.387 -68.290 1.00 80.00 105 GLU A CA 1
ATOM 862 C C . GLU A 1 105 ? 47.132 19.911 -68.378 1.00 80.00 105 GLU A C 1
ATOM 864 O O . GLU A 1 105 ? 47.872 20.668 -67.750 1.00 80.00 105 GLU A O 1
ATOM 869 N N . ALA A 1 106 ? 46.092 20.367 -69.083 1.00 77.44 106 ALA A N 1
ATOM 870 C CA . ALA A 1 106 ? 45.735 21.778 -69.166 1.00 77.44 106 ALA A CA 1
ATOM 871 C C . ALA A 1 106 ? 45.410 22.382 -67.787 1.00 77.44 106 ALA A C 1
ATOM 873 O O . ALA A 1 106 ? 45.850 23.489 -67.488 1.00 77.44 106 ALA A O 1
ATOM 874 N N . ASN A 1 107 ? 44.708 21.648 -66.917 1.00 75.19 107 ASN A N 1
ATOM 875 C CA . ASN A 1 107 ? 44.366 22.126 -65.575 1.00 75.19 107 ASN A CA 1
ATOM 876 C C . ASN A 1 107 ? 45.604 22.224 -64.673 1.00 75.19 107 ASN A C 1
ATOM 878 O O . ASN A 1 107 ? 45.703 23.139 -63.858 1.00 75.19 107 ASN A O 1
ATOM 882 N N . LEU A 1 108 ? 46.579 21.324 -64.842 1.00 76.25 108 LEU A N 1
ATOM 883 C CA . LEU A 1 108 ? 47.855 21.398 -64.123 1.00 76.25 108 LEU A CA 1
ATOM 884 C C . LEU A 1 108 ? 48.671 22.619 -64.554 1.00 76.25 108 LEU A C 1
ATOM 886 O O . LEU A 1 108 ? 49.223 23.314 -63.702 1.00 76.25 108 LEU A O 1
ATOM 890 N N . LEU A 1 109 ? 48.713 22.906 -65.858 1.00 78.69 109 LEU A N 1
ATOM 891 C CA . LEU A 1 109 ? 49.422 24.068 -66.392 1.00 78.69 109 LEU A CA 1
ATOM 892 C C . LEU A 1 109 ? 48.781 25.385 -65.952 1.00 78.69 109 LEU A C 1
ATOM 894 O O . LEU A 1 109 ? 49.498 26.290 -65.530 1.00 78.69 109 LEU A O 1
ATOM 898 N N . MET A 1 110 ? 47.451 25.481 -65.985 1.00 78.25 110 MET A N 1
ATOM 899 C CA . MET A 1 110 ? 46.742 26.683 -65.533 1.00 78.25 110 MET A CA 1
ATOM 900 C C . MET A 1 110 ? 46.978 26.944 -64.041 1.00 78.25 110 MET A C 1
ATOM 902 O O . MET A 1 110 ? 47.329 28.062 -63.668 1.00 78.25 110 MET A O 1
ATOM 906 N N . ASN A 1 111 ? 46.921 25.902 -63.206 1.00 79.81 111 ASN A N 1
ATOM 907 C CA . ASN A 1 111 ? 47.217 26.018 -61.776 1.00 79.81 111 ASN A CA 1
ATOM 908 C C . ASN A 1 111 ? 48.688 26.377 -61.513 1.00 79.81 111 ASN A C 1
ATOM 910 O O . ASN A 1 111 ? 48.986 27.154 -60.607 1.00 79.81 111 ASN A O 1
ATOM 914 N N . ALA A 1 112 ? 49.625 25.840 -62.300 1.00 81.25 112 ALA A N 1
ATOM 915 C CA . ALA A 1 112 ? 51.041 26.174 -62.170 1.00 81.25 112 ALA A CA 1
ATOM 916 C C . ALA A 1 112 ? 51.307 27.647 -62.512 1.00 81.25 112 ALA A C 1
ATOM 918 O O . ALA A 1 112 ? 52.057 28.313 -61.799 1.00 81.25 112 ALA A O 1
ATOM 919 N N . ILE A 1 113 ? 50.667 28.174 -63.559 1.00 81.62 113 ILE A N 1
ATOM 920 C CA . ILE A 1 113 ? 50.769 29.590 -63.939 1.00 81.62 113 ILE A CA 1
ATOM 921 C C . ILE A 1 113 ? 50.177 30.480 -62.840 1.00 81.62 113 ILE A C 1
ATOM 923 O O . ILE A 1 113 ? 50.796 31.473 -62.450 1.00 81.62 113 ILE A O 1
ATOM 927 N N . GLU A 1 114 ? 49.025 30.099 -62.289 1.00 80.00 114 GLU A N 1
ATOM 928 C CA . GLU A 1 114 ? 48.378 30.831 -61.200 1.00 80.00 114 GLU A CA 1
ATOM 929 C C . GLU A 1 114 ? 49.271 30.874 -59.947 1.00 80.00 114 GLU A C 1
ATOM 931 O O . GLU A 1 114 ? 49.535 31.953 -59.409 1.00 80.00 114 GLU A O 1
ATOM 936 N N . PHE A 1 115 ? 49.871 29.746 -59.555 1.00 78.62 115 PHE A N 1
ATOM 937 C CA . PHE A 1 115 ? 50.836 29.700 -58.451 1.00 78.62 115 PHE A CA 1
ATOM 938 C C . PHE A 1 115 ? 52.085 30.555 -58.703 1.00 78.62 115 PHE A C 1
ATOM 940 O O . PHE A 1 115 ? 52.529 31.271 -57.804 1.00 78.62 115 PHE A O 1
ATOM 947 N N . GLN A 1 116 ? 52.649 30.523 -59.913 1.00 80.12 116 GLN A N 1
ATOM 948 C CA . GLN A 1 116 ? 53.823 31.334 -60.255 1.00 80.12 116 GLN A CA 1
ATOM 949 C C . GLN A 1 116 ? 53.507 32.834 -60.223 1.00 80.12 116 GLN A C 1
ATOM 951 O O . GLN A 1 116 ? 54.311 33.626 -59.728 1.00 80.12 116 GLN A O 1
ATOM 956 N N . SER A 1 117 ? 52.315 33.230 -60.678 1.00 76.50 117 SER A N 1
ATOM 957 C CA . SER A 1 117 ? 51.876 34.626 -60.621 1.00 76.50 117 SER A CA 1
ATOM 958 C C . SER A 1 117 ? 51.678 35.120 -59.182 1.00 76.50 117 SER A C 1
ATOM 960 O O . SER A 1 117 ? 52.126 36.217 -58.847 1.00 76.50 117 SER A O 1
ATOM 962 N N . LEU A 1 118 ? 51.120 34.291 -58.291 1.00 72.88 118 LEU A N 1
ATOM 963 C CA . LEU A 1 118 ? 50.993 34.592 -56.859 1.00 72.88 118 LEU A CA 1
ATOM 964 C C . LEU A 1 118 ? 52.356 34.727 -56.162 1.00 72.88 118 LEU A C 1
ATOM 966 O O . LEU A 1 118 ? 52.551 35.639 -55.355 1.00 72.88 118 LEU A O 1
ATOM 970 N N . ILE A 1 119 ? 53.323 33.868 -56.499 1.00 74.56 119 ILE A N 1
ATOM 971 C CA . ILE A 1 119 ? 54.693 33.963 -55.974 1.00 74.56 119 ILE A CA 1
ATOM 972 C C . ILE A 1 119 ? 55.361 35.260 -56.456 1.00 74.56 119 ILE A C 1
ATOM 974 O O . ILE A 1 119 ? 55.965 35.966 -55.645 1.00 74.56 119 ILE A O 1
ATOM 978 N N . ALA A 1 120 ? 55.195 35.630 -57.729 1.00 73.56 120 ALA A N 1
ATOM 979 C CA . ALA A 1 120 ? 55.725 36.879 -58.283 1.00 73.56 120 ALA A CA 1
ATOM 980 C C . ALA A 1 120 ? 55.077 38.139 -57.669 1.00 73.56 120 ALA A C 1
ATOM 982 O O . ALA A 1 120 ? 55.742 39.154 -57.455 1.00 73.56 120 ALA A O 1
ATOM 983 N N . LEU A 1 121 ? 53.792 38.075 -57.312 1.00 67.75 121 LEU A N 1
ATOM 984 C CA . LEU A 1 121 ? 53.102 39.134 -56.566 1.00 67.75 121 LEU A CA 1
ATOM 985 C C . LEU A 1 121 ? 53.620 39.245 -55.122 1.00 67.75 121 LEU A C 1
ATOM 987 O O . LEU A 1 121 ? 53.758 40.353 -54.601 1.00 67.75 121 LEU A O 1
ATOM 991 N N . SER A 1 122 ? 53.980 38.122 -54.491 1.00 65.19 122 SER A N 1
ATOM 992 C CA . SER A 1 122 ? 54.516 38.097 -53.121 1.00 65.19 122 SER A CA 1
ATOM 993 C C . SER A 1 122 ? 55.938 38.661 -52.990 1.00 65.19 122 SER A C 1
ATOM 995 O O . SER A 1 122 ? 56.308 39.147 -51.921 1.00 65.19 122 SER A O 1
ATOM 997 N N . SER A 1 123 ? 56.732 38.643 -54.066 1.00 62.84 123 SER A N 1
ATOM 998 C CA . SER A 1 123 ? 58.115 39.140 -54.067 1.00 62.84 123 SER A CA 1
ATOM 999 C C . SER A 1 123 ? 58.237 40.642 -54.350 1.00 62.84 123 SER A C 1
ATOM 1001 O O . SER A 1 123 ? 59.292 41.218 -54.084 1.00 62.84 123 SER A O 1
ATOM 1003 N N . SER A 1 124 ? 57.169 41.298 -54.827 1.00 61.66 124 SER A N 1
ATOM 1004 C CA . SER A 1 124 ? 57.160 42.740 -55.132 1.00 61.66 124 SER A CA 1
ATOM 1005 C C . SER A 1 124 ? 56.589 43.631 -54.017 1.00 61.66 124 SER A C 1
ATOM 1007 O O . SER A 1 124 ? 56.749 44.851 -54.070 1.00 61.66 124 SER A O 1
ATOM 1009 N N . SER A 1 125 ? 55.966 43.062 -52.977 1.00 52.69 125 SER A N 1
ATOM 1010 C CA . SER A 1 125 ? 55.353 43.839 -51.891 1.00 52.69 125 SER A CA 1
ATOM 1011 C C . SER A 1 125 ? 56.192 43.795 -50.609 1.00 52.69 125 SER A C 1
ATOM 1013 O O . SER A 1 125 ? 56.282 42.771 -49.930 1.00 52.69 125 SER A O 1
ATOM 1015 N N . SER A 1 126 ? 56.820 44.928 -50.273 1.00 53.84 126 SER A N 1
ATOM 1016 C CA . SER A 1 126 ? 57.560 45.151 -49.023 1.00 53.84 126 SER A CA 1
ATOM 1017 C C . SER A 1 126 ? 56.802 44.626 -47.799 1.00 53.84 126 SER A C 1
ATOM 1019 O O . SER A 1 126 ? 55.672 45.030 -47.523 1.00 53.84 126 SER A O 1
ATOM 1021 N N . ARG A 1 127 ? 57.468 43.741 -47.045 1.00 53.16 127 ARG A N 1
ATOM 1022 C CA . ARG A 1 127 ? 56.954 43.022 -45.868 1.00 53.16 127 ARG A CA 1
ATOM 1023 C C . ARG A 1 127 ? 56.176 43.939 -44.914 1.00 53.16 127 ARG A C 1
ATOM 1025 O O . ARG A 1 127 ? 56.776 44.681 -44.138 1.00 53.16 127 ARG A O 1
ATOM 1032 N N . LYS A 1 128 ? 54.849 43.798 -44.865 1.00 50.84 128 LYS A N 1
ATOM 1033 C CA . LYS A 1 128 ? 54.062 44.125 -43.666 1.00 50.84 128 LYS A CA 1
ATOM 1034 C C . LYS A 1 128 ? 53.746 42.830 -42.930 1.00 50.84 128 LYS A C 1
ATOM 1036 O O . LYS A 1 128 ? 52.951 42.014 -43.382 1.00 50.84 128 LYS A O 1
ATOM 1041 N N . VAL A 1 129 ? 54.413 42.645 -41.794 1.00 48.53 129 VAL A N 1
ATOM 1042 C CA . VAL A 1 129 ? 54.175 41.545 -40.857 1.00 48.53 129 VAL A CA 1
ATOM 1043 C C . VAL A 1 129 ? 52.785 41.727 -40.247 1.00 48.53 129 VAL A C 1
ATOM 1045 O O . VAL A 1 129 ? 52.604 42.550 -39.353 1.00 48.53 129 VAL A O 1
ATOM 1048 N N . PHE A 1 130 ? 51.798 40.965 -40.715 1.00 43.31 130 PHE A N 1
ATOM 1049 C CA . PHE A 1 130 ? 50.524 40.837 -40.014 1.00 43.31 130 PHE A CA 1
ATOM 1050 C C . PHE A 1 130 ? 50.670 39.795 -38.901 1.00 43.31 130 PHE A C 1
ATOM 1052 O O . PHE A 1 130 ? 50.821 38.601 -39.152 1.00 43.31 130 PHE A O 1
ATOM 1059 N N . ARG A 1 131 ? 50.653 40.258 -37.646 1.00 42.12 131 ARG A N 1
ATOM 1060 C CA . ARG A 1 131 ? 50.503 39.386 -36.477 1.00 42.12 131 ARG A CA 1
ATOM 1061 C C . ARG A 1 131 ? 49.031 39.018 -36.328 1.00 42.12 131 ARG A C 1
ATOM 1063 O O . ARG A 1 131 ? 48.233 39.861 -35.929 1.00 42.12 131 ARG A O 1
ATOM 1070 N N . TYR A 1 132 ? 48.689 37.760 -36.579 1.00 46.94 132 TYR A N 1
ATOM 1071 C CA . TYR A 1 132 ? 47.419 37.193 -36.130 1.00 46.94 132 TYR A CA 1
ATOM 1072 C C . TYR A 1 132 ? 47.660 36.470 -34.805 1.00 46.94 132 TYR A C 1
ATOM 1074 O O . TYR A 1 132 ? 48.486 35.564 -34.708 1.00 46.94 132 TYR A O 1
ATOM 1082 N N . GLY A 1 133 ? 47.006 36.965 -33.754 1.00 40.53 133 GLY A N 1
ATOM 1083 C CA . GLY A 1 133 ? 47.146 36.467 -32.393 1.00 40.53 133 GLY A CA 1
ATOM 1084 C C . GLY A 1 133 ? 46.579 35.059 -32.224 1.00 40.53 133 GLY A C 1
ATOM 1085 O O . GLY A 1 133 ? 45.480 34.756 -32.681 1.00 40.53 133 GLY A O 1
ATOM 1086 N N . LEU A 1 134 ? 47.323 34.225 -31.500 1.00 50.88 134 LEU A N 1
ATOM 1087 C CA . LEU A 1 134 ? 46.844 32.970 -30.931 1.00 50.88 134 LEU A CA 1
ATOM 1088 C C . LEU A 1 134 ? 45.685 33.260 -29.965 1.00 50.88 134 LEU A C 1
ATOM 1090 O O . LEU A 1 134 ? 45.893 33.834 -28.896 1.00 50.88 134 LEU A O 1
ATOM 1094 N N . LYS A 1 135 ? 44.467 32.839 -30.315 1.00 44.00 135 LYS A N 1
ATOM 1095 C CA . LYS A 1 135 ? 43.357 32.707 -29.364 1.00 44.00 135 LYS A CA 1
ATOM 1096 C C . LYS A 1 135 ? 42.875 31.257 -29.321 1.00 44.00 135 LYS A C 1
ATOM 1098 O O . LYS A 1 135 ? 42.120 30.822 -30.175 1.00 44.00 135 LYS A O 1
ATOM 1103 N N . GLY A 1 136 ? 43.314 30.567 -28.267 1.00 42.59 136 GLY A N 1
ATOM 1104 C CA . GLY A 1 136 ? 42.467 29.715 -27.428 1.00 42.59 136 GLY A CA 1
ATOM 1105 C C . GLY A 1 136 ? 42.045 28.348 -27.965 1.00 42.59 136 GLY A C 1
ATOM 1106 O O . GLY A 1 136 ? 40.913 28.182 -28.398 1.00 42.59 136 GLY A O 1
ATOM 1107 N N . ILE A 1 137 ? 42.898 27.340 -27.768 1.00 46.59 137 ILE A N 1
ATOM 1108 C CA . ILE A 1 137 ? 42.478 25.938 -27.626 1.00 46.59 137 ILE A CA 1
ATOM 1109 C C . ILE A 1 137 ? 42.019 25.752 -26.169 1.00 46.59 137 ILE A C 1
ATOM 1111 O O . ILE A 1 137 ? 42.805 25.978 -25.249 1.00 46.59 137 ILE A O 1
ATOM 1115 N N . ARG A 1 138 ? 40.767 25.336 -25.940 1.00 43.56 138 ARG A N 1
ATOM 1116 C CA . ARG A 1 138 ? 40.323 24.769 -24.653 1.00 43.56 138 ARG A CA 1
ATOM 1117 C C . ARG A 1 138 ? 40.023 23.288 -24.857 1.00 43.56 138 ARG A C 1
ATOM 1119 O O . ARG A 1 138 ? 39.022 22.934 -25.469 1.00 43.56 138 ARG A O 1
ATOM 1126 N N . LEU A 1 139 ? 40.907 22.444 -24.330 1.00 46.84 139 LEU A N 1
ATOM 1127 C CA . LEU A 1 139 ? 40.657 21.026 -24.096 1.00 46.84 139 LEU A CA 1
ATOM 1128 C C . LEU A 1 139 ? 39.744 20.911 -22.868 1.00 46.84 139 LEU A C 1
ATOM 1130 O O . LEU A 1 139 ? 40.093 21.389 -21.790 1.00 46.84 139 LEU A O 1
ATOM 1134 N N . GLY A 1 140 ? 38.559 20.332 -23.051 1.00 38.28 140 GLY A N 1
ATOM 1135 C CA . GLY A 1 140 ? 37.620 20.049 -21.971 1.00 38.28 140 GLY A CA 1
ATOM 1136 C C . GLY A 1 140 ? 37.912 18.694 -21.334 1.00 38.28 140 GLY A C 1
ATOM 1137 O O . GLY A 1 140 ? 37.706 17.662 -21.963 1.00 38.28 140 GLY A O 1
ATOM 1138 N N . LEU A 1 141 ? 38.348 18.713 -20.075 1.00 43.50 141 LEU A N 1
ATOM 1139 C CA . LEU A 1 141 ? 38.297 17.592 -19.138 1.00 43.50 141 LEU A CA 1
ATOM 1140 C C . LEU A 1 141 ? 37.880 18.148 -17.770 1.00 43.50 141 LEU A C 1
ATOM 1142 O O . LEU A 1 141 ? 38.602 18.960 -17.199 1.00 43.50 141 LEU A O 1
ATOM 1146 N N . GLY A 1 142 ? 36.753 17.665 -17.238 1.00 43.62 142 GLY A N 1
ATOM 1147 C CA . GLY A 1 142 ? 36.515 17.606 -15.792 1.00 43.62 142 GLY A CA 1
ATOM 1148 C C . GLY A 1 142 ? 35.498 18.579 -15.183 1.00 43.62 142 GLY A C 1
ATOM 1149 O O . GLY A 1 142 ? 35.865 19.691 -14.828 1.00 43.62 142 GLY A O 1
ATOM 1150 N N . ARG A 1 143 ? 34.312 18.002 -14.923 1.00 39.31 143 ARG A N 1
ATOM 1151 C CA . ARG A 1 143 ? 33.219 18.340 -13.980 1.00 39.31 143 ARG A CA 1
ATOM 1152 C C . ARG A 1 143 ? 32.364 19.575 -14.247 1.00 39.31 143 ARG A C 1
ATOM 1154 O O . ARG A 1 143 ? 32.860 20.709 -14.112 1.00 39.31 143 ARG A O 1
#

Radius of gyration: 42.69 Å; Cα contacts (8 Å, |Δi|>4): 41; chains: 1; bounding box: 78×70×98 Å

Mean predicted aligned error: 21.32 Å

Solvent-accessible surface area (backbone atoms only — not comparable to full-atom values): 9684 Å² total; per-residue (Å²): 109,69,72,59,54,52,49,52,52,52,51,50,53,50,51,55,52,46,46,38,63,73,73,57,52,57,45,78,39,78,94,77,75,43,76,46,64,80,77,81,77,70,73,72,69,89,54,90,72,77,81,55,102,54,72,79,54,87,51,93,90,51,70,58,87,72,75,84,89,67,54,73,77,56,53,33,57,40,89,63,98,62,61,73,52,40,63,86,84,51,59,77,68,77,80,69,70,78,76,82,82,84,77,52,71,66,58,53,51,53,52,51,52,52,51,52,52,52,52,57,55,60,75,72,54,82,87,75,85,78,85,79,79,91,78,80,89,80,86,88,79,86,134